Protein AF-A0A957AFW5-F1 (afdb_monomer_lite)

Secondary structure (DSSP, 8-state):
-EEEEEETTEEEEEEEEEEEEE-HHHHSTT--GGGGGGGHHHHTTTTB-TTS-EEEEEEEEEEE-SS-EEEE---S-S-----

Foldseek 3Di:
DWDWDDDVQKIKIKDWPDKDFAAVCVVDPPDDLVNCVVVCVPCPPPQANPVSTGIDIWIWMFIDHPVDTDIRDDTPDDPDDDD

Structure (mmCIF, N/CA/C/O backbone):
data_AF-A0A957AFW5-F1
#
_entry.id   AF-A0A957AFW5-F1
#
loop_
_atom_site.group_PDB
_atom_site.id
_atom_site.type_symbol
_atom_site.label_atom_id
_atom_site.label_alt_id
_atom_site.label_comp_id
_atom_site.label_asym_id
_atom_site.label_entity_id
_atom_site.label_seq_id
_atom_site.pdbx_PDB_ins_code
_atom_site.Cartn_x
_atom_site.Cartn_y
_atom_site.Cartn_z
_atom_site.occupancy
_atom_site.B_iso_or_equiv
_atom_site.auth_seq_id
_atom_site.auth_comp_id
_atom_site.auth_asym_id
_atom_site.auth_atom_id
_atom_site.pdbx_PDB_model_num
ATOM 1 N N . MET A 1 1 ? 4.944 6.252 6.286 1.00 61.41 1 MET A N 1
ATOM 2 C CA . MET A 1 1 ? 4.241 7.473 6.763 1.00 61.41 1 MET A CA 1
ATOM 3 C C . MET A 1 1 ? 2.883 7.076 7.348 1.00 61.41 1 MET A C 1
ATOM 5 O O . MET A 1 1 ? 2.316 6.092 6.894 1.00 61.41 1 MET A O 1
ATOM 9 N N . THR A 1 2 ? 2.361 7.786 8.352 1.00 71.19 2 THR A N 1
ATOM 10 C CA . THR A 1 2 ? 1.024 7.524 8.923 1.00 71.19 2 THR A CA 1
ATOM 11 C C . THR A 1 2 ? 0.168 8.774 8.828 1.00 71.19 2 THR A C 1
ATOM 13 O O . THR A 1 2 ? 0.614 9.847 9.236 1.00 71.19 2 THR A O 1
ATOM 16 N N . GLY A 1 3 ? -1.055 8.641 8.331 1.00 89.25 3 GLY A N 1
ATOM 17 C CA . GLY A 1 3 ? -2.062 9.694 8.400 1.00 89.25 3 GLY A CA 1
ATOM 18 C C . GLY A 1 3 ? -3.425 9.106 8.731 1.00 89.25 3 GLY A C 1
ATOM 19 O O . GLY A 1 3 ? -3.610 7.887 8.704 1.00 89.25 3 GLY A O 1
ATOM 20 N N . SER A 1 4 ? -4.366 9.970 9.097 1.00 95.50 4 SER A N 1
ATOM 21 C CA . SER A 1 4 ? -5.724 9.557 9.427 1.00 95.50 4 SER A CA 1
ATOM 22 C C . SER A 1 4 ? -6.757 10.478 8.799 1.00 95.50 4 SER A C 1
ATOM 24 O O . SER A 1 4 ? -6.508 11.656 8.535 1.00 95.50 4 SER A O 1
ATOM 26 N N . PHE A 1 5 ? -7.929 9.913 8.540 1.00 97.50 5 PHE A N 1
ATOM 27 C CA . PHE A 1 5 ? -9.107 10.651 8.117 1.00 97.50 5 PHE A CA 1
ATOM 28 C C . PHE A 1 5 ? -10.342 10.111 8.833 1.00 97.50 5 PHE A C 1
ATOM 30 O O . PHE A 1 5 ? -10.336 9.012 9.394 1.00 97.50 5 PHE A O 1
ATOM 37 N N . ARG A 1 6 ? -11.414 10.904 8.831 1.00 98.00 6 ARG A N 1
ATOM 38 C CA . ARG A 1 6 ? -12.689 10.519 9.439 1.00 98.00 6 ARG A CA 1
ATOM 39 C C . ARG A 1 6 ? -13.746 10.263 8.378 1.00 98.00 6 ARG A C 1
ATOM 41 O O . ARG A 1 6 ? -13.870 11.028 7.424 1.00 98.00 6 ARG 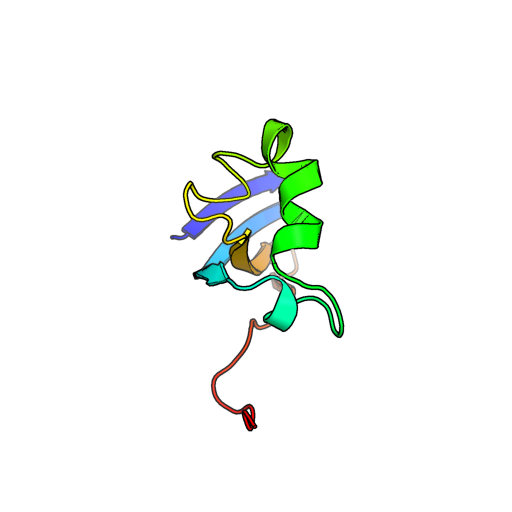A O 1
ATOM 48 N N . LEU A 1 7 ? -14.544 9.226 8.607 1.00 97.19 7 LEU A N 1
ATOM 49 C CA . LEU A 1 7 ? -15.772 8.928 7.884 1.00 97.19 7 LEU A CA 1
ATOM 50 C C . LEU A 1 7 ? -16.911 8.839 8.908 1.00 97.19 7 LEU A C 1
ATOM 52 O O . LEU A 1 7 ? -17.129 7.802 9.532 1.00 97.19 7 LEU A O 1
ATOM 56 N N . GLY A 1 8 ? -17.594 9.964 9.136 1.00 98.00 8 GLY A N 1
ATOM 57 C CA . GLY A 1 8 ? -18.549 10.098 10.238 1.00 98.00 8 GLY A CA 1
ATOM 58 C C . GLY A 1 8 ? -17.878 9.887 11.602 1.00 98.00 8 GLY A C 1
ATOM 59 O O . GLY A 1 8 ? -16.881 10.540 11.932 1.00 98.00 8 GLY A O 1
ATOM 60 N N . ASP A 1 9 ? -18.409 8.945 12.382 1.00 98.25 9 ASP A N 1
ATOM 61 C CA . ASP A 1 9 ? -17.887 8.594 13.710 1.00 98.25 9 ASP A CA 1
ATOM 62 C C . ASP A 1 9 ? -16.701 7.621 13.672 1.00 98.25 9 ASP A C 1
ATOM 64 O O . ASP A 1 9 ? -16.133 7.298 14.717 1.00 98.25 9 ASP A O 1
ATOM 68 N N . VAL A 1 10 ? -16.300 7.177 12.479 1.00 98.56 10 VAL A N 1
ATOM 69 C CA . VAL A 1 10 ? -15.189 6.247 12.279 1.00 98.56 10 VAL A CA 1
ATOM 70 C C . VAL A 1 10 ? -13.915 7.018 11.947 1.00 98.56 10 VAL A C 1
ATOM 72 O O . VAL A 1 10 ? -13.891 7.834 11.025 1.00 98.56 10 VAL A O 1
ATOM 75 N N . GLU A 1 11 ? -12.841 6.745 12.679 1.00 98.50 11 GLU A N 1
ATOM 76 C CA . GLU A 1 11 ? -11.488 7.174 12.330 1.00 98.50 11 GLU A CA 1
ATOM 77 C C . GLU A 1 11 ? -10.762 6.028 11.618 1.00 98.50 11 GLU A C 1
ATOM 79 O O . GLU A 1 11 ? -10.741 4.893 12.101 1.00 98.50 11 GLU A O 1
ATOM 84 N N . ILE A 1 12 ? -10.165 6.335 10.469 1.00 98.25 12 ILE A N 1
ATOM 85 C CA . ILE A 1 12 ? -9.347 5.405 9.694 1.00 98.25 12 ILE A CA 1
ATOM 86 C C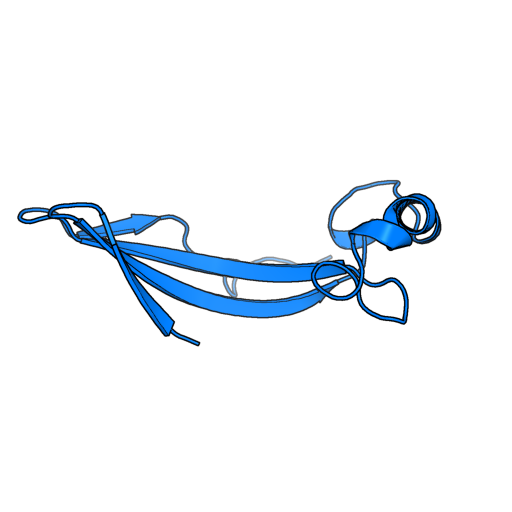 . ILE A 1 12 ? -7.924 5.950 9.677 1.00 98.25 12 ILE A C 1
ATOM 88 O O . ILE A 1 12 ? -7.675 7.032 9.142 1.00 98.25 12 ILE A O 1
ATOM 92 N N . THR A 1 13 ? -6.993 5.181 10.231 1.00 97.69 13 THR A N 1
ATOM 93 C CA . THR A 1 13 ? -5.556 5.465 10.175 1.00 97.69 13 THR A CA 1
ATOM 94 C C . THR A 1 13 ? -4.899 4.475 9.231 1.00 97.69 13 THR A C 1
ATOM 96 O O . THR A 1 13 ? -5.013 3.265 9.426 1.00 97.69 13 THR A O 1
ATOM 99 N N . TYR A 1 14 ? -4.190 4.975 8.224 1.00 95.12 14 TYR A N 1
ATOM 100 C CA . TYR A 1 14 ? -3.384 4.140 7.340 1.00 95.12 14 TYR A CA 1
ATOM 101 C C . TYR A 1 14 ? -1.948 4.062 7.860 1.00 95.12 14 TYR A C 1
ATOM 103 O O . TYR A 1 14 ? -1.312 5.075 8.170 1.00 95.12 14 TYR A O 1
ATOM 111 N N . VAL A 1 15 ? -1.451 2.834 7.968 1.00 94.50 15 VAL A N 1
ATOM 112 C CA . VAL A 1 15 ? -0.086 2.507 8.371 1.00 94.50 15 VAL A CA 1
ATOM 113 C C . VAL A 1 15 ? 0.634 1.960 7.149 1.00 94.50 15 VAL A C 1
ATOM 115 O O . VAL A 1 15 ? 0.390 0.827 6.736 1.00 94.50 15 VAL A O 1
ATOM 118 N N . GLU A 1 16 ? 1.505 2.780 6.565 1.00 94.19 16 GLU A N 1
ATOM 119 C CA . GLU A 1 16 ? 2.362 2.363 5.457 1.00 94.19 16 GLU A CA 1
ATOM 120 C C . GLU A 1 16 ? 3.407 1.363 5.952 1.00 94.19 16 GLU A C 1
ATOM 122 O O . GLU A 1 16 ? 4.213 1.682 6.828 1.00 94.19 16 GLU A O 1
ATOM 127 N N . GLU A 1 17 ? 3.408 0.172 5.363 1.00 91.62 17 GLU A N 1
ATOM 128 C CA . GLU A 1 17 ? 4.470 -0.813 5.566 1.00 91.62 17 GLU A CA 1
ATOM 129 C C . GLU A 1 17 ? 5.583 -0.614 4.539 1.00 91.62 17 GLU A C 1
ATOM 131 O O . GLU A 1 17 ? 6.765 -0.654 4.878 1.00 91.62 17 GLU A O 1
ATOM 136 N N . LEU A 1 18 ? 5.210 -0.413 3.272 1.00 90.81 18 LEU A N 1
ATOM 137 C CA . LEU A 1 18 ? 6.161 -0.427 2.173 1.00 90.81 18 LEU A CA 1
ATOM 138 C C . LEU A 1 18 ? 5.659 0.400 0.989 1.00 90.81 18 LEU A C 1
ATOM 140 O O . LEU A 1 18 ? 4.580 0.131 0.474 1.00 90.81 18 LEU A O 1
ATOM 144 N N . THR A 1 19 ? 6.487 1.319 0.495 1.00 92.00 19 THR A N 1
ATOM 145 C CA . THR A 1 19 ? 6.242 2.065 -0.747 1.00 92.00 19 THR A CA 1
ATOM 146 C C . THR A 1 19 ? 7.505 2.043 -1.601 1.00 92.00 19 THR A C 1
ATOM 148 O O . THR A 1 19 ? 8.548 2.537 -1.173 1.00 92.00 19 THR A O 1
ATOM 151 N N . LEU A 1 20 ? 7.440 1.436 -2.790 1.00 92.25 20 LEU A N 1
ATOM 152 C CA . LEU A 1 20 ? 8.588 1.298 -3.694 1.00 92.25 20 LEU A CA 1
ATOM 153 C C . LEU A 1 20 ? 8.175 1.082 -5.161 1.00 92.25 20 LEU A C 1
ATOM 155 O O . LEU A 1 20 ? 7.071 0.598 -5.431 1.00 92.25 20 LEU A O 1
ATOM 159 N N . PRO A 1 21 ? 9.085 1.341 -6.118 1.00 94.44 21 PRO A N 1
ATOM 160 C CA . PRO A 1 21 ? 8.956 0.833 -7.476 1.00 94.44 21 PRO A CA 1
ATOM 161 C C . PRO A 1 21 ? 8.954 -0.701 -7.505 1.00 94.44 21 PRO A C 1
ATOM 163 O O . PRO A 1 21 ? 9.756 -1.351 -6.834 1.00 94.44 21 PRO A O 1
ATOM 166 N N . THR A 1 22 ? 8.081 -1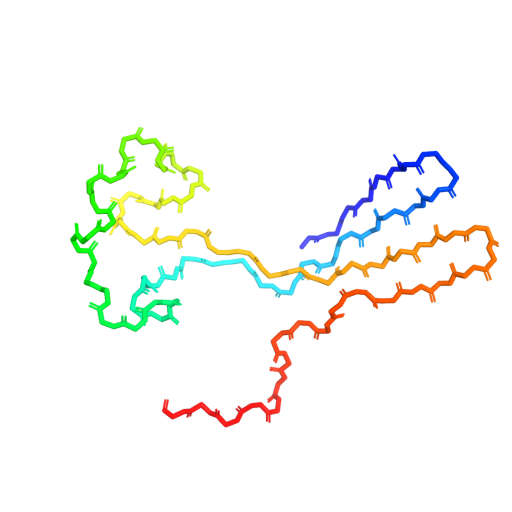.287 -8.317 1.00 92.50 22 THR A N 1
ATOM 167 C CA . THR A 1 22 ? 7.915 -2.732 -8.463 1.00 92.50 22 THR A CA 1
ATOM 168 C C . THR A 1 22 ? 7.794 -3.129 -9.931 1.00 92.50 22 THR A C 1
ATOM 170 O O . THR A 1 22 ? 7.295 -2.383 -10.779 1.00 92.50 22 THR A O 1
ATOM 173 N N . SER A 1 23 ? 8.298 -4.320 -10.250 1.00 90.50 23 SER A N 1
ATOM 174 C CA . SER A 1 23 ? 8.161 -4.911 -11.581 1.00 90.50 23 SER A CA 1
ATOM 175 C C . SER A 1 23 ? 6.748 -5.456 -11.775 1.00 90.50 23 SER A C 1
ATOM 177 O O . SER A 1 23 ? 6.260 -6.188 -10.919 1.00 90.50 23 SER A O 1
ATOM 179 N N . VAL A 1 24 ? 6.122 -5.202 -12.928 1.00 90.06 24 VAL A N 1
ATOM 180 C CA . VAL A 1 24 ? 4.817 -5.810 -13.255 1.00 90.06 24 VAL A CA 1
ATOM 181 C C . VAL A 1 24 ? 4.868 -7.341 -13.217 1.00 90.06 24 VAL A C 1
ATOM 183 O O . VAL A 1 24 ? 3.915 -7.957 -12.760 1.00 90.06 24 VAL A O 1
ATOM 186 N N . ARG A 1 25 ? 6.015 -7.949 -13.559 1.00 90.06 25 ARG A N 1
ATOM 187 C CA . ARG A 1 25 ? 6.230 -9.406 -13.470 1.00 90.06 25 ARG A CA 1
ATOM 188 C C . ARG A 1 25 ? 6.102 -9.953 -12.044 1.00 90.06 25 ARG A C 1
ATOM 190 O O . ARG A 1 25 ? 5.830 -11.131 -11.870 1.00 90.06 25 ARG A O 1
ATOM 197 N N . TRP A 1 26 ? 6.340 -9.116 -11.030 1.00 86.12 26 TRP A N 1
ATOM 198 C CA . TRP A 1 26 ? 6.149 -9.491 -9.627 1.00 86.12 26 TRP A CA 1
ATOM 199 C C . TRP A 1 26 ? 4.670 -9.468 -9.221 1.00 86.12 26 TRP A C 1
ATOM 201 O O . TRP A 1 26 ? 4.265 -10.186 -8.315 1.00 86.12 26 TRP A O 1
ATOM 211 N N . MET A 1 27 ? 3.863 -8.635 -9.884 1.00 85.06 27 MET A N 1
ATOM 212 C CA . MET A 1 27 ? 2.442 -8.460 -9.571 1.00 85.06 27 MET A CA 1
ATOM 213 C C . MET A 1 27 ? 1.537 -9.367 -10.406 1.00 85.06 27 MET A C 1
ATOM 215 O O . MET A 1 27 ? 0.495 -9.797 -9.920 1.00 85.06 27 MET A O 1
ATOM 219 N N . LEU A 1 28 ? 1.907 -9.622 -11.662 1.00 87.06 28 LEU A N 1
ATOM 220 C CA . LEU A 1 28 ? 1.098 -10.328 -12.646 1.00 87.06 28 LEU A CA 1
ATOM 221 C C . LEU A 1 28 ? 1.962 -11.362 -13.375 1.00 87.06 28 LEU A C 1
ATOM 223 O O . LEU A 1 28 ? 2.920 -11.021 -14.072 1.00 87.06 28 LEU A O 1
ATOM 227 N N . GLU A 1 29 ? 1.603 -12.633 -13.219 1.00 88.50 29 GLU A N 1
ATOM 228 C CA . GLU A 1 29 ? 2.289 -13.744 -13.873 1.00 88.50 29 GLU A CA 1
ATOM 229 C C . GLU A 1 29 ? 2.146 -13.659 -15.401 1.00 88.50 29 GLU A C 1
ATOM 231 O O . GLU A 1 29 ? 1.075 -13.358 -15.927 1.00 88.50 29 GLU A O 1
ATOM 236 N N . GLY A 1 30 ? 3.242 -13.897 -16.126 1.00 88.50 30 GLY A N 1
ATOM 237 C CA . GLY A 1 30 ? 3.264 -13.871 -17.593 1.00 88.50 30 GLY A CA 1
ATOM 238 C C . GLY A 1 30 ? 3.157 -12.479 -18.230 1.00 88.50 30 GLY A C 1
ATOM 239 O O . GLY A 1 30 ? 3.094 -12.384 -19.455 1.00 88.50 30 GLY A O 1
ATOM 240 N N . VAL A 1 31 ? 3.147 -11.399 -17.439 1.00 89.00 31 VAL A N 1
ATOM 241 C CA . VAL A 1 31 ? 3.059 -10.028 -17.960 1.00 89.00 31 VAL A CA 1
ATOM 242 C C . VAL A 1 31 ? 4.442 -9.404 -18.086 1.00 89.00 31 VAL A C 1
ATOM 244 O O . VAL A 1 31 ? 5.154 -9.197 -17.106 1.00 89.00 31 VAL A O 1
ATOM 247 N N . GLU A 1 32 ? 4.800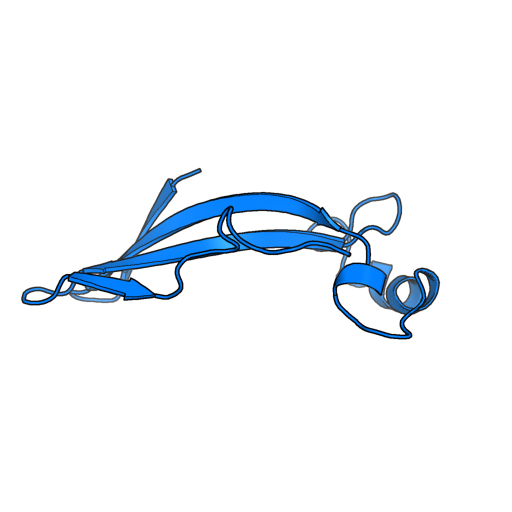 -9.052 -19.316 1.00 85.50 32 GLU A N 1
ATOM 248 C CA . GLU A 1 32 ? 6.067 -8.405 -19.637 1.00 85.50 32 GLU A CA 1
ATOM 249 C C . GLU A 1 32 ? 6.064 -6.900 -19.353 1.00 85.50 32 GLU A C 1
ATOM 251 O O . GLU A 1 32 ? 5.020 -6.251 -19.365 1.00 85.50 32 GLU A O 1
ATOM 256 N N . ARG A 1 33 ? 7.250 -6.316 -19.120 1.00 78.12 33 ARG A N 1
ATOM 257 C CA . ARG A 1 33 ? 7.385 -4.876 -18.815 1.00 78.12 33 ARG A CA 1
ATOM 258 C C . ARG A 1 33 ? 6.764 -3.996 -19.902 1.00 78.12 33 ARG A C 1
ATOM 260 O O . ARG A 1 33 ? 6.114 -3.007 -19.585 1.00 78.12 33 ARG A O 1
ATOM 267 N N . ASP A 1 34 ? 6.914 -4.377 -21.164 1.00 82.69 34 ASP A N 1
ATOM 268 C CA . ASP A 1 34 ? 6.385 -3.599 -22.288 1.00 82.69 34 ASP A CA 1
ATOM 269 C C . ASP A 1 34 ? 4.849 -3.605 -22.330 1.00 82.69 34 ASP A C 1
ATOM 271 O O . ASP A 1 34 ? 4.245 -2.690 -22.887 1.00 82.69 34 ASP A O 1
ATOM 275 N N . ALA A 1 35 ? 4.192 -4.573 -21.678 1.00 84.31 35 ALA A N 1
ATOM 276 C CA . ALA A 1 35 ? 2.733 -4.632 -21.619 1.00 84.31 35 ALA A CA 1
ATOM 277 C C . ALA A 1 35 ? 2.131 -3.428 -20.877 1.00 84.31 35 ALA A C 1
ATOM 279 O O . ALA A 1 35 ? 1.037 -2.982 -21.217 1.00 84.31 35 ALA A O 1
ATOM 280 N N . VAL A 1 36 ? 2.850 -2.864 -19.899 1.00 86.38 36 VAL A N 1
ATOM 281 C CA . VAL A 1 36 ? 2.399 -1.657 -19.186 1.00 86.38 36 VAL A CA 1
ATOM 282 C C . VAL A 1 36 ? 2.807 -0.361 -19.889 1.00 86.38 36 VAL A C 1
ATOM 284 O O . VAL A 1 36 ? 2.288 0.697 -19.540 1.00 86.38 36 VAL A O 1
ATOM 287 N N . ALA A 1 37 ? 3.670 -0.419 -20.911 1.00 87.81 37 ALA A N 1
ATOM 288 C CA . ALA A 1 37 ? 4.089 0.764 -21.668 1.00 87.81 37 ALA A CA 1
ATOM 289 C C . ALA A 1 37 ? 2.921 1.405 -22.437 1.00 87.81 37 ALA A C 1
ATOM 291 O O . ALA A 1 37 ? 2.829 2.627 -22.541 1.00 87.81 37 ALA A O 1
ATOM 292 N N . ALA A 1 38 ? 1.970 0.590 -22.910 1.00 88.88 38 ALA A N 1
ATOM 293 C CA . ALA A 1 38 ? 0.752 1.072 -23.566 1.00 88.88 38 ALA A CA 1
ATOM 294 C C . ALA A 1 38 ? -0.118 1.966 -22.657 1.00 88.88 38 ALA A C 1
ATOM 296 O O . ALA A 1 38 ? -0.905 2.770 -23.150 1.00 88.88 38 ALA A O 1
ATOM 297 N N . CYS A 1 39 ? 0.037 1.849 -21.335 1.00 90.38 39 CYS A N 1
ATOM 298 C CA . CYS A 1 39 ? -0.710 2.609 -20.335 1.00 90.38 39 CYS A CA 1
ATOM 299 C C . CYS A 1 39 ? 0.079 3.801 -19.763 1.00 90.38 39 CYS A C 1
ATOM 301 O O . CYS A 1 39 ? -0.465 4.584 -18.982 1.00 90.38 39 CYS A O 1
ATOM 303 N N . SER A 1 40 ? 1.346 3.981 -20.152 1.00 92.81 40 SER A N 1
ATOM 304 C CA . SER A 1 40 ? 2.247 4.963 -19.536 1.00 92.81 40 SER A CA 1
ATOM 305 C C . SER A 1 40 ? 1.712 6.394 -19.552 1.00 92.81 40 SER A C 1
ATOM 307 O O . SER A 1 40 ? 1.936 7.128 -18.592 1.00 92.81 40 SER A O 1
ATOM 309 N N . SER A 1 41 ? 0.956 6.783 -20.584 1.00 94.94 41 SER A N 1
ATOM 310 C CA . SER A 1 41 ? 0.434 8.148 -20.733 1.00 94.94 41 SER A CA 1
ATOM 311 C C . SER A 1 41 ? -0.509 8.588 -19.610 1.00 94.94 41 SER A C 1
ATOM 313 O O . SER A 1 41 ? -0.625 9.784 -19.366 1.00 94.94 41 SER A O 1
ATOM 315 N N . TRP A 1 42 ? -1.201 7.652 -18.952 1.00 94.50 42 TRP A N 1
ATOM 316 C CA . TRP A 1 42 ?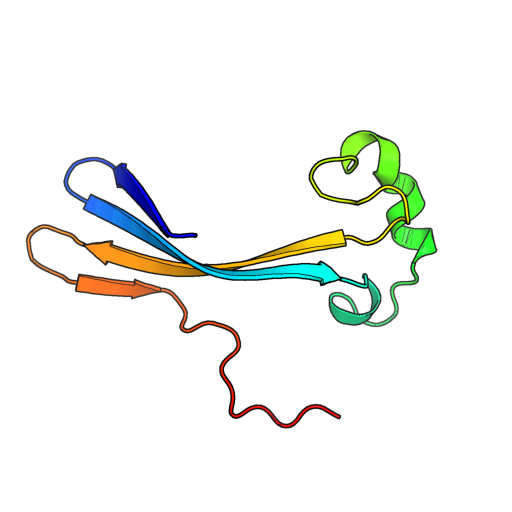 -2.102 7.950 -17.830 1.00 94.50 42 TRP A CA 1
ATOM 317 C C . TRP A 1 42 ? -1.580 7.426 -16.488 1.00 94.50 42 TRP A C 1
ATOM 319 O O . TRP A 1 42 ? -2.065 7.840 -15.437 1.00 94.50 42 TRP A O 1
ATOM 329 N N . MET A 1 43 ? -0.590 6.531 -16.505 1.00 93.94 43 MET A N 1
ATOM 330 C CA . MET A 1 43 ? 0.035 6.018 -15.287 1.00 93.94 43 MET A CA 1
ATOM 331 C C . MET A 1 43 ? 1.130 6.942 -14.757 1.00 93.94 43 MET A C 1
ATOM 333 O O . MET A 1 43 ? 1.285 7.072 -13.542 1.00 93.94 43 MET A O 1
ATOM 337 N N . GLN A 1 44 ? 1.908 7.577 -15.634 1.00 95.81 44 GLN A N 1
ATOM 338 C CA . GLN A 1 44 ? 2.970 8.475 -15.196 1.00 95.81 44 GLN A CA 1
ATOM 339 C C . GLN A 1 44 ? 2.416 9.836 -14.744 1.00 95.81 44 GLN A C 1
ATOM 341 O O . GLN A 1 44 ? 1.466 10.345 -15.340 1.00 95.81 44 GLN A O 1
ATOM 346 N N . PRO A 1 45 ? 3.028 10.463 -13.721 1.00 95.19 45 PRO A N 1
ATOM 347 C CA . PRO A 1 45 ? 4.135 9.959 -12.893 1.00 95.19 45 PRO A CA 1
ATOM 348 C C . PRO A 1 45 ? 3.672 9.205 -11.630 1.00 95.19 45 PRO A C 1
ATOM 350 O O . PRO A 1 45 ? 4.498 8.772 -10.833 1.00 95.19 45 PRO A O 1
ATOM 353 N N . HIS A 1 46 ? 2.362 9.115 -11.390 1.00 94.75 46 HIS A N 1
ATOM 354 C CA . HIS A 1 46 ? 1.813 8.775 -10.071 1.00 94.75 46 HIS A CA 1
ATOM 355 C C . HIS A 1 46 ? 1.692 7.271 -9.798 1.00 94.75 46 HIS A C 1
ATOM 357 O O . HIS A 1 46 ? 1.736 6.856 -8.644 1.00 94.75 46 HIS A O 1
ATOM 363 N N . TYR A 1 47 ? 1.570 6.459 -10.846 1.00 93.38 47 TYR A N 1
ATOM 364 C CA . TYR A 1 47 ? 1.413 5.002 -10.778 1.00 93.38 47 TYR A CA 1
ATOM 365 C C . TYR A 1 47 ? 2.539 4.255 -11.493 1.00 93.38 47 TYR A C 1
ATOM 367 O O . TYR A 1 47 ? 2.688 3.046 -11.328 1.00 93.38 47 TYR A O 1
ATOM 375 N N . GLN A 1 48 ? 3.344 4.969 -12.278 1.00 93.94 48 GLN A N 1
ATOM 376 C CA . GLN A 1 48 ? 4.518 4.448 -12.958 1.00 93.94 48 GLN A CA 1
ATOM 377 C C . GLN A 1 48 ? 5.622 5.507 -12.939 1.00 93.94 48 GLN A C 1
ATOM 379 O O . GLN A 1 48 ? 5.351 6.690 -13.148 1.00 93.94 48 GLN A O 1
ATOM 384 N N . ASN A 1 49 ? 6.863 5.093 -12.694 1.00 93.56 49 ASN A N 1
ATOM 385 C CA . ASN A 1 49 ? 8.013 5.990 -12.771 1.00 93.56 49 ASN A CA 1
ATOM 386 C C . ASN A 1 49 ? 8.511 6.158 -14.220 1.00 93.56 49 ASN A C 1
ATOM 388 O O . ASN A 1 49 ? 8.039 5.490 -15.143 1.00 93.56 49 ASN A O 1
ATOM 392 N N . ALA A 1 50 ? 9.495 7.041 -14.411 1.00 92.94 50 ALA A N 1
ATOM 393 C CA . ALA A 1 50 ? 10.081 7.323 -15.723 1.00 92.94 50 ALA A CA 1
ATOM 394 C C . ALA A 1 50 ? 10.721 6.088 -16.392 1.00 92.94 50 ALA A C 1
ATOM 396 O O . ALA A 1 50 ? 10.714 5.988 -17.614 1.00 92.94 50 ALA A O 1
ATOM 397 N N . ASP A 1 51 ? 11.198 5.122 -15.601 1.00 90.75 51 ASP A N 1
ATOM 398 C CA . ASP A 1 51 ? 11.820 3.874 -16.070 1.00 90.75 51 ASP A CA 1
ATOM 399 C C . ASP A 1 51 ? 10.795 2.751 -16.351 1.00 90.75 51 ASP A C 1
ATOM 401 O O . ASP A 1 51 ? 11.153 1.592 -16.590 1.00 90.75 51 ASP A O 1
ATOM 405 N N . GLY A 1 52 ? 9.497 3.058 -16.268 1.00 89.50 52 GLY A N 1
ATOM 406 C CA . GLY A 1 52 ? 8.412 2.121 -16.554 1.00 89.50 52 GLY A CA 1
ATOM 407 C C . GLY A 1 52 ? 8.069 1.146 -15.420 1.00 89.50 52 GLY A C 1
ATOM 408 O O . GLY A 1 52 ? 7.244 0.255 -15.625 1.00 89.50 52 GLY A O 1
ATOM 409 N N . TYR A 1 53 ? 8.660 1.286 -14.228 1.00 92.06 53 TYR A N 1
ATOM 410 C CA . TYR A 1 53 ? 8.276 0.502 -13.046 1.00 92.06 53 TYR A CA 1
ATOM 411 C C . TYR A 1 53 ? 6.984 1.028 -12.428 1.00 92.06 53 TYR A C 1
ATOM 413 O O . TYR A 1 53 ? 6.779 2.239 -12.349 1.00 92.06 53 TYR A O 1
ATOM 421 N N . LEU A 1 54 ? 6.145 0.118 -11.934 1.00 93.81 54 LEU A N 1
ATOM 422 C CA . LEU A 1 54 ? 4.917 0.465 -11.227 1.00 93.81 54 LEU A CA 1
ATOM 423 C C . LEU A 1 54 ? 5.245 0.994 -9.833 1.00 93.81 54 LEU A C 1
ATOM 425 O O . LEU A 1 54 ? 6.132 0.467 -9.167 1.00 93.81 54 LEU A O 1
ATOM 429 N N . LEU A 1 55 ? 4.535 2.020 -9.381 1.00 94.44 55 LEU A N 1
ATOM 430 C CA . LEU A 1 55 ? 4.676 2.546 -8.027 1.00 94.44 55 LEU A CA 1
ATOM 431 C C . LEU A 1 55 ? 3.684 1.825 -7.114 1.00 94.44 55 LEU A C 1
ATOM 433 O O . LEU A 1 55 ? 2.477 2.035 -7.210 1.00 94.44 55 LEU A O 1
ATOM 437 N N . GLN A 1 56 ? 4.198 0.950 -6.250 1.00 92.94 56 GLN A N 1
ATOM 438 C CA . GLN A 1 56 ? 3.394 0.160 -5.323 1.00 92.94 56 GLN A CA 1
ATOM 439 C C . GLN A 1 56 ? 3.478 0.744 -3.914 1.00 92.94 56 GLN A C 1
ATOM 441 O O . GLN A 1 56 ? 4.554 1.134 -3.458 1.00 92.94 56 GLN A O 1
ATOM 446 N N . SER A 1 57 ? 2.355 0.711 -3.198 1.00 93.12 57 SER A N 1
ATOM 447 C CA . SER A 1 57 ? 2.300 0.976 -1.763 1.00 93.12 57 SER A CA 1
ATOM 448 C C . SER A 1 57 ? 1.457 -0.079 -1.049 1.00 93.12 57 SER A C 1
ATOM 450 O O . SER A 1 57 ? 0.371 -0.414 -1.524 1.00 93.12 57 SER A O 1
ATOM 452 N N . ILE A 1 58 ? 1.938 -0.574 0.086 1.00 92.62 58 ILE A N 1
ATOM 453 C CA . ILE A 1 58 ? 1.274 -1.560 0.938 1.00 92.62 58 ILE A CA 1
ATOM 454 C C . ILE A 1 58 ? 0.958 -0.894 2.272 1.00 92.62 58 ILE A C 1
ATOM 456 O O . ILE A 1 58 ? 1.850 -0.352 2.932 1.00 92.62 58 ILE A O 1
ATOM 460 N N . HIS A 1 59 ? -0.311 -0.964 2.667 1.00 94.62 59 HIS A N 1
ATOM 461 C CA . HIS A 1 59 ? -0.816 -0.341 3.884 1.00 94.62 59 HIS A CA 1
ATOM 462 C C . HIS A 1 59 ? -1.644 -1.333 4.685 1.00 94.62 59 HIS A C 1
ATOM 464 O O . HIS A 1 59 ? -2.375 -2.142 4.122 1.00 94.62 59 HIS A O 1
ATOM 470 N N . THR A 1 60 ? -1.566 -1.211 6.003 1.00 95.56 60 THR A N 1
ATOM 471 C CA . THR A 1 60 ? -2.547 -1.773 6.934 1.00 95.56 60 THR A CA 1
ATOM 472 C C . THR A 1 60 ? -3.453 -0.644 7.415 1.00 95.56 60 THR A C 1
ATOM 474 O O . THR A 1 60 ? -2.972 0.466 7.661 1.00 95.56 60 THR A O 1
ATOM 477 N N . LEU A 1 61 ? -4.754 -0.898 7.567 1.00 97.12 61 LEU A N 1
ATOM 478 C CA . LEU A 1 61 ? -5.681 0.104 8.097 1.00 97.12 61 LEU A CA 1
ATOM 479 C C . LEU A 1 61 ? -6.065 -0.223 9.536 1.00 97.12 61 LEU A C 1
ATOM 481 O O . LEU A 1 61 ? -6.500 -1.332 9.846 1.00 97.12 61 LEU A O 1
ATOM 485 N N . VAL A 1 62 ? -5.967 0.776 10.404 1.00 97.62 62 VAL A N 1
ATOM 486 C CA . VAL A 1 62 ? -6.555 0.742 11.741 1.00 97.62 62 VAL A CA 1
ATOM 487 C C . VAL A 1 62 ? -7.888 1.474 11.674 1.00 97.62 62 VAL A C 1
ATOM 489 O O . VAL A 1 62 ? -7.930 2.680 11.426 1.00 97.62 62 VAL A O 1
ATOM 492 N N . VAL A 1 63 ? -8.975 0.741 11.895 1.00 98.31 63 VAL A N 1
ATOM 493 C CA . VAL A 1 63 ? -10.342 1.262 11.851 1.00 98.31 63 VAL A CA 1
ATOM 494 C C . VAL A 1 63 ? -10.874 1.357 13.274 1.00 98.31 63 VAL A C 1
ATOM 496 O O . VAL A 1 63 ? -11.068 0.344 13.954 1.00 98.31 63 VAL A O 1
ATOM 499 N N .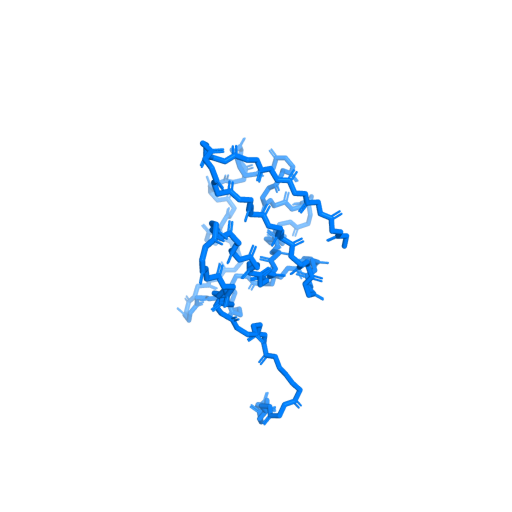 ARG A 1 64 ? -11.110 2.585 13.733 1.00 98.56 64 ARG A N 1
ATOM 500 C CA . ARG A 1 64 ? -11.655 2.881 15.058 1.00 98.56 64 ARG A CA 1
ATOM 501 C C . ARG A 1 64 ? -13.075 3.410 14.924 1.00 98.56 64 ARG A C 1
ATOM 503 O O . ARG A 1 64 ? -13.304 4.475 14.364 1.00 98.56 64 ARG A O 1
ATOM 510 N N . THR A 1 65 ? -14.013 2.673 15.492 1.00 98.38 65 THR A N 1
ATOM 511 C CA . THR A 1 65 ? -15.402 3.101 15.718 1.00 98.38 65 THR A CA 1
ATOM 512 C C . THR A 1 65 ? -15.563 3.493 17.198 1.00 98.38 65 THR A C 1
ATOM 514 O O . THR A 1 65 ? -14.615 3.302 17.969 1.00 98.38 65 THR A O 1
ATOM 517 N N . PRO A 1 66 ? -16.726 4.004 17.644 1.00 98.12 66 PRO A N 1
ATOM 518 C CA . PRO A 1 66 ? -16.944 4.297 19.062 1.00 98.12 66 PRO A CA 1
ATOM 519 C C . PRO A 1 66 ? -16.748 3.094 19.998 1.00 98.12 66 PRO A C 1
ATOM 521 O O . PRO A 1 66 ? -16.357 3.281 21.148 1.00 98.12 66 PRO A O 1
ATOM 524 N N . ASP A 1 67 ? -16.996 1.869 19.525 1.00 98.38 67 ASP A N 1
ATOM 525 C CA . ASP A 1 67 ? -17.033 0.671 20.367 1.00 98.38 67 ASP A CA 1
ATOM 526 C C . ASP A 1 67 ? -16.123 -0.475 19.889 1.00 98.38 67 ASP A C 1
ATOM 528 O O . ASP A 1 67 ? -16.046 -1.516 20.548 1.00 98.38 67 ASP A O 1
ATOM 532 N N . ARG A 1 68 ? -15.419 -0.317 18.763 1.00 98.56 68 ARG A N 1
ATOM 533 C CA . ARG A 1 68 ? -14.493 -1.321 18.212 1.00 98.56 68 ARG A CA 1
ATOM 534 C C . ARG A 1 68 ? -13.214 -0.694 17.678 1.00 98.56 68 ARG A C 1
ATOM 536 O O . ARG A 1 68 ? -13.232 0.373 17.065 1.00 98.56 68 ARG A O 1
ATOM 543 N N . LEU A 1 69 ? -12.123 -1.439 17.836 1.00 98.31 69 LEU A N 1
ATOM 544 C CA . LEU A 1 69 ? -10.841 -1.198 17.188 1.00 98.31 69 LEU A CA 1
ATOM 545 C C . LEU A 1 69 ? -10.494 -2.427 16.350 1.00 98.31 69 LEU A C 1
ATOM 547 O O . LEU A 1 69 ? -10.387 -3.529 16.885 1.00 98.31 69 LEU A O 1
ATOM 551 N N . MET A 1 70 ? -10.361 -2.232 15.045 1.00 98.19 70 MET A N 1
ATOM 552 C CA . MET A 1 70 ? -10.159 -3.300 14.072 1.00 98.19 70 MET A CA 1
ATOM 553 C C . MET A 1 70 ? -8.911 -3.027 13.242 1.00 98.19 70 MET A C 1
ATOM 555 O O . MET A 1 70 ? -8.575 -1.874 12.965 1.00 98.19 70 MET A O 1
ATOM 559 N N . LEU A 1 71 ? -8.247 -4.106 12.841 1.00 97.38 71 LEU A N 1
ATOM 560 C CA . LEU A 1 71 ? -7.139 -4.089 11.899 1.00 97.38 71 LEU A CA 1
ATOM 561 C C . LEU A 1 71 ? -7.625 -4.709 10.586 1.00 97.38 71 LEU A C 1
ATOM 563 O O . LEU A 1 71 ? -8.195 -5.800 10.608 1.00 97.38 71 LEU A O 1
ATOM 567 N N . VAL A 1 72 ? -7.434 -4.007 9.472 1.00 97.25 72 VAL A N 1
ATOM 568 C CA . VAL A 1 72 ? -7.721 -4.514 8.125 1.00 97.25 72 VAL A CA 1
ATOM 569 C C . VAL A 1 72 ? -6.395 -4.782 7.434 1.00 97.25 72 VAL A C 1
ATOM 571 O O . VAL A 1 72 ? -5.583 -3.865 7.287 1.00 97.25 72 VAL A O 1
ATOM 574 N N . ASP A 1 73 ? -6.219 -6.039 7.027 1.00 94.88 73 ASP A N 1
ATOM 575 C CA . ASP A 1 73 ? -4.953 -6.639 6.608 1.00 94.88 73 ASP A CA 1
ATOM 576 C C . ASP A 1 73 ? -3.849 -6.569 7.676 1.00 94.88 73 ASP A C 1
ATOM 578 O O . ASP A 1 73 ? -3.987 -5.965 8.737 1.00 94.88 73 ASP A O 1
ATOM 582 N N . THR A 1 74 ? -2.751 -7.280 7.429 1.00 92.06 74 THR A N 1
ATOM 583 C CA . THR A 1 74 ? -1.576 -7.305 8.319 1.00 92.06 74 THR A CA 1
ATOM 584 C C . THR A 1 74 ? -0.275 -7.113 7.550 1.00 92.06 74 THR A C 1
ATOM 586 O O . THR A 1 74 ? 0.793 -7.496 8.029 1.00 92.06 74 THR A O 1
ATOM 589 N N . GLY A 1 75 ? -0.366 -6.582 6.331 1.00 90.50 75 GLY A N 1
ATOM 590 C CA . GLY A 1 75 ? 0.799 -6.349 5.499 1.00 90.50 75 GLY A CA 1
ATOM 591 C C . GLY A 1 75 ? 1.423 -7.603 4.874 1.00 90.50 75 GLY A C 1
ATOM 592 O O . GLY A 1 75 ? 0.825 -8.684 4.819 1.00 90.50 75 GLY A O 1
ATOM 593 N N . VAL A 1 76 ? 2.650 -7.461 4.371 1.00 88.75 76 VAL A N 1
ATOM 594 C CA . VAL A 1 76 ? 3.419 -8.552 3.751 1.00 88.75 76 VAL A CA 1
ATOM 595 C C . VAL A 1 76 ? 3.911 -9.528 4.807 1.00 88.75 76 VAL A C 1
ATOM 597 O O . VAL A 1 76 ? 3.830 -10.743 4.581 1.00 88.75 76 VAL A O 1
ATOM 600 N N . GLY A 1 77 ? 4.398 -9.001 5.931 1.00 86.50 77 GLY A N 1
ATOM 601 C CA . GLY A 1 77 ? 4.996 -9.772 7.014 1.00 86.50 77 GLY A CA 1
ATOM 602 C C . GLY A 1 77 ? 6.402 -10.299 6.695 1.00 86.50 77 GLY A C 1
ATOM 603 O O . GLY A 1 77 ? 6.836 -10.388 5.544 1.00 86.50 77 GLY A O 1
ATOM 604 N N . ASN A 1 78 ? 7.123 -10.693 7.748 1.00 82.00 78 ASN A N 1
ATOM 605 C CA . ASN A 1 78 ? 8.529 -11.112 7.658 1.00 82.00 78 ASN A CA 1
ATOM 606 C C . ASN A 1 78 ? 8.735 -12.633 7.530 1.00 82.00 78 ASN A C 1
ATOM 608 O O . ASN A 1 78 ? 9.858 -13.072 7.321 1.00 82.00 78 ASN A O 1
ATOM 612 N N . GLY A 1 79 ? 7.679 -13.442 7.663 1.00 76.31 79 GLY A N 1
ATOM 613 C CA . GLY A 1 79 ? 7.771 -14.908 7.748 1.00 76.31 79 GLY A CA 1
ATOM 614 C C . GLY A 1 79 ? 7.495 -15.669 6.450 1.00 76.31 79 GLY A C 1
ATOM 615 O O . GLY A 1 79 ? 7.212 -16.860 6.509 1.00 76.31 79 GLY A O 1
ATOM 616 N N . LYS A 1 80 ? 7.495 -15.001 5.291 1.00 74.69 80 LYS A N 1
ATOM 617 C CA . LYS A 1 80 ? 7.219 -15.661 4.007 1.00 74.69 80 LYS A CA 1
ATOM 618 C C . LYS A 1 80 ? 8.500 -16.241 3.418 1.00 74.69 80 LYS A C 1
ATOM 620 O O . LYS A 1 80 ? 9.474 -15.504 3.265 1.00 74.69 80 LYS A O 1
ATOM 625 N N . GLU A 1 81 ? 8.472 -17.518 3.041 1.00 75.06 81 GLU A N 1
ATOM 626 C CA . GLU A 1 81 ? 9.464 -18.077 2.123 1.00 75.06 81 GLU A CA 1
ATOM 627 C C . GLU A 1 81 ? 9.331 -17.369 0.774 1.00 75.06 81 GLU A C 1
ATOM 629 O O . GLU A 1 81 ? 8.236 -17.232 0.224 1.00 75.06 81 GLU A O 1
ATOM 634 N N . ARG A 1 82 ? 10.454 -16.853 0.281 1.00 70.88 82 ARG A N 1
ATOM 635 C CA . ARG A 1 82 ? 10.545 -16.151 -0.996 1.00 70.88 82 ARG A CA 1
ATOM 636 C C . ARG A 1 82 ? 11.444 -17.015 -1.872 1.00 70.88 82 ARG A C 1
ATOM 638 O O . ARG A 1 82 ? 12.602 -17.209 -1.510 1.00 70.88 82 ARG A O 1
ATOM 645 N N . GLY A 1 83 ? 10.861 -17.610 -2.912 1.00 59.75 83 GLY A N 1
ATOM 646 C CA . GLY A 1 83 ? 11.592 -18.393 -3.913 1.00 59.75 83 GLY A CA 1
ATOM 647 C C . GLY A 1 83 ? 12.563 -17.544 -4.717 1.00 59.75 83 GLY A C 1
ATOM 648 O O . GLY A 1 83 ? 12.327 -16.317 -4.816 1.00 59.75 83 GLY A O 1
#

pLDDT: mean 90.94, std 7.95, range [59.75, 98.56]

Sequence (83 aa):
MTGSFRLGDVEITYVEELTLPTSVRWMLEGVERDAVAACSSWMQPHYQNADGYLLQSIHTLVVRTPDRLMLVDTGVGNGKERG

Radius of gyration: 16.56 Å; chains: 1; bounding box: 30×29×44 Å